Protein AF-A0A9P1ED57-F1 (afdb_monomer_lite)

Secondary structure (DSSP, 8-state):
-----HHHHHHHHHHHHHHHHHHHHHHHHHHHHHHHHH----HHHHHHHHHHTHHHHTT---GGGS---HHHHHHHHHHHHHHHHHHHHHH-HHHHHHHHHTT-----

Radius of gyration: 18.95 Å; chains: 1; bounding box: 37×32×55 Å

pLDDT: mean 79.91, std 9.97, range [40.69, 91.5]

Structure (mmCIF, N/CA/C/O backbone):
data_AF-A0A9P1ED57-F1
#
_entry.id   AF-A0A9P1ED57-F1
#
loop_
_atom_site.group_PDB
_atom_site.id
_atom_site.type_symbol
_atom_site.label_atom_id
_atom_site.label_alt_id
_atom_site.label_comp_id
_atom_site.label_asym_id
_atom_site.label_entity_id
_atom_site.label_seq_id
_atom_site.pdbx_PDB_ins_code
_atom_site.Cartn_x
_atom_site.Cartn_y
_atom_site.Cartn_z
_atom_site.occupancy
_atom_site.B_iso_or_equiv
_atom_site.auth_seq_id
_atom_site.auth_comp_id
_atom_site.auth_asym_id
_atom_site.auth_atom_id
_atom_site.pdbx_PDB_model_num
ATOM 1 N N . MET A 1 1 ? 11.043 24.912 -32.776 1.00 40.69 1 MET A N 1
ATOM 2 C CA . MET A 1 1 ? 10.529 23.700 -32.108 1.00 40.69 1 MET A CA 1
ATOM 3 C C . MET A 1 1 ? 11.580 22.620 -32.275 1.00 40.69 1 MET A C 1
ATOM 5 O O . MET A 1 1 ? 11.943 22.347 -33.411 1.00 40.69 1 MET A O 1
ATOM 9 N N . LEU A 1 2 ? 12.144 22.108 -31.180 1.00 50.97 2 LEU A N 1
ATOM 10 C CA . LEU A 1 2 ? 12.968 20.898 -31.219 1.00 50.97 2 LEU A CA 1
ATOM 11 C C . LEU A 1 2 ? 12.005 19.711 -31.333 1.00 50.97 2 LEU A C 1
ATOM 13 O O . LEU A 1 2 ? 11.195 19.520 -30.433 1.00 50.97 2 LEU A O 1
ATOM 17 N N . ASN A 1 3 ? 12.061 18.970 -32.439 1.00 61.00 3 ASN A N 1
ATOM 18 C CA . ASN A 1 3 ? 11.350 17.700 -32.573 1.00 61.00 3 ASN A CA 1
ATOM 19 C C . ASN A 1 3 ? 12.237 16.617 -31.959 1.00 61.00 3 ASN A C 1
ATOM 21 O O . ASN A 1 3 ? 13.309 16.330 -32.499 1.00 61.00 3 ASN A O 1
ATOM 25 N N . PHE A 1 4 ? 11.822 16.062 -30.825 1.00 60.34 4 PHE A N 1
ATOM 26 C CA . PHE A 1 4 ? 12.491 14.910 -30.237 1.00 60.34 4 PHE A CA 1
ATOM 27 C C . PHE A 1 4 ? 12.078 13.636 -30.995 1.00 60.34 4 PHE A C 1
ATOM 29 O O . PHE A 1 4 ? 10.957 13.562 -31.501 1.00 60.34 4 PHE A O 1
ATOM 36 N N . PRO A 1 5 ? 12.970 12.642 -31.138 1.00 74.94 5 PRO A N 1
ATOM 37 C CA . PRO A 1 5 ? 12.591 11.344 -31.686 1.00 74.94 5 PRO A CA 1
ATOM 38 C C . PRO A 1 5 ? 11.547 10.681 -30.777 1.00 74.94 5 PRO A C 1
ATOM 40 O O . PRO A 1 5 ? 11.744 10.656 -29.565 1.00 74.94 5 PRO A O 1
ATOM 43 N N . GLU A 1 6 ? 10.490 10.086 -31.338 1.00 68.12 6 GLU A N 1
ATOM 44 C CA . GLU A 1 6 ? 9.431 9.403 -30.563 1.00 68.12 6 GLU A CA 1
ATOM 45 C C . GLU A 1 6 ? 9.989 8.363 -29.572 1.00 68.12 6 GLU A C 1
ATOM 47 O O . GLU A 1 6 ? 9.474 8.212 -28.467 1.00 68.12 6 GLU A O 1
ATOM 52 N N . SER A 1 7 ? 11.089 7.685 -29.921 1.00 67.44 7 SER A N 1
ATOM 53 C CA . SER A 1 7 ? 11.769 6.741 -29.026 1.00 67.44 7 SER A CA 1
ATOM 54 C C . SER A 1 7 ? 12.341 7.411 -27.771 1.00 67.44 7 SER A C 1
ATOM 56 O O . SER A 1 7 ? 12.259 6.850 -26.687 1.00 67.44 7 SER A O 1
ATOM 58 N N . MET A 1 8 ? 12.871 8.631 -27.899 1.00 73.69 8 MET A N 1
ATOM 59 C CA . MET A 1 8 ? 13.431 9.394 -26.779 1.00 73.69 8 MET A CA 1
ATOM 60 C C . MET A 1 8 ? 12.335 9.867 -25.815 1.00 73.69 8 MET A C 1
ATOM 62 O O . MET A 1 8 ? 12.556 9.908 -24.607 1.00 73.69 8 MET A O 1
ATOM 66 N N . GLU A 1 9 ? 11.149 10.200 -26.328 1.00 74.81 9 GLU A N 1
ATOM 67 C CA . GLU A 1 9 ? 9.999 10.560 -25.490 1.00 74.81 9 GLU A CA 1
ATOM 68 C C . GLU A 1 9 ? 9.480 9.347 -24.702 1.00 74.81 9 GLU A C 1
ATOM 70 O O . GLU A 1 9 ? 9.219 9.458 -23.505 1.00 74.81 9 GLU A O 1
ATOM 75 N N . ILE A 1 10 ? 9.390 8.171 -25.336 1.00 71.44 10 ILE A N 1
ATOM 76 C CA . ILE A 1 10 ? 8.973 6.918 -24.680 1.00 71.44 10 ILE A CA 1
ATOM 77 C C . ILE A 1 10 ? 9.948 6.515 -23.564 1.00 71.44 10 ILE A C 1
ATOM 79 O O . ILE A 1 10 ? 9.507 6.135 -22.474 1.00 71.44 10 ILE A O 1
ATOM 83 N N . ASP A 1 11 ? 11.254 6.638 -23.808 1.00 81.12 11 ASP A N 1
ATOM 84 C CA . ASP A 1 11 ? 12.284 6.349 -22.806 1.00 81.12 11 ASP A CA 1
ATOM 85 C C . ASP A 1 11 ? 12.182 7.310 -21.610 1.00 81.12 11 ASP A C 1
ATOM 87 O O . ASP A 1 11 ? 12.244 6.878 -20.459 1.00 81.12 11 ASP A O 1
ATOM 91 N N . PHE A 1 12 ? 11.928 8.601 -21.858 1.00 83.06 12 PHE A N 1
ATOM 92 C CA . PHE A 1 12 ? 11.721 9.590 -20.796 1.00 83.06 12 PHE A CA 1
ATOM 93 C C . PHE A 1 12 ? 10.487 9.282 -19.935 1.00 83.06 12 PHE A C 1
ATOM 95 O O . PHE A 1 12 ? 10.575 9.298 -18.708 1.00 83.06 12 PHE A O 1
ATOM 102 N N . TYR A 1 13 ? 9.342 8.965 -20.552 1.00 81.06 13 TYR A N 1
ATOM 103 C CA . TYR A 1 13 ? 8.130 8.607 -19.806 1.00 81.06 13 TYR A CA 1
ATOM 104 C C . TYR A 1 13 ? 8.291 7.315 -19.007 1.00 81.06 13 TYR A C 1
ATOM 106 O O . TYR A 1 13 ? 7.719 7.195 -17.924 1.00 81.06 13 TYR A O 1
ATOM 114 N N . THR A 1 14 ? 9.066 6.365 -19.529 1.00 83.75 14 THR A N 1
ATOM 115 C CA . THR A 1 14 ? 9.376 5.121 -18.824 1.00 83.75 14 THR A CA 1
ATOM 116 C C . THR A 1 14 ? 10.230 5.410 -17.593 1.00 83.75 14 THR A C 1
ATOM 118 O O . THR A 1 14 ? 9.811 5.063 -16.494 1.00 83.75 14 THR A O 1
ATOM 121 N N . LEU A 1 15 ? 11.345 6.133 -17.744 1.00 85.31 15 LEU A N 1
ATOM 122 C CA . LEU A 1 15 ? 12.213 6.515 -16.622 1.00 85.31 15 L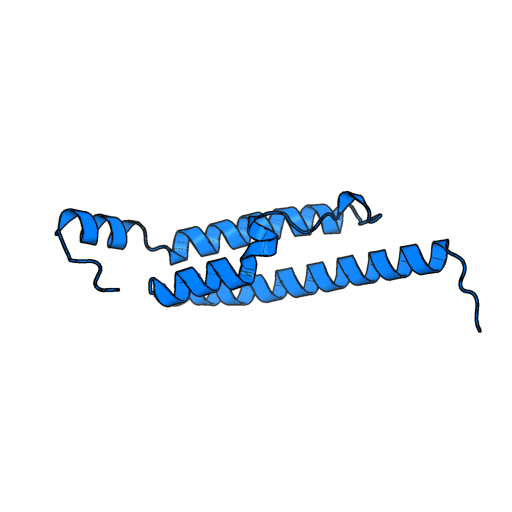EU A CA 1
ATOM 123 C C . LEU A 1 15 ? 11.458 7.307 -15.551 1.00 85.31 15 LEU A C 1
ATOM 125 O O . LEU A 1 15 ? 11.552 6.997 -14.367 1.00 85.31 15 LEU A O 1
ATOM 129 N N . TRP A 1 16 ? 10.650 8.285 -15.964 1.00 85.94 16 TRP A N 1
ATOM 130 C CA . TRP A 1 16 ? 9.831 9.060 -15.037 1.00 85.94 16 TRP A CA 1
ATOM 131 C C . TRP A 1 16 ? 8.843 8.176 -14.269 1.00 85.94 16 TRP A C 1
ATOM 133 O O . TRP A 1 16 ? 8.687 8.327 -13.060 1.00 85.94 16 TRP A O 1
ATOM 143 N N . ALA A 1 17 ? 8.193 7.224 -14.942 1.00 83.56 17 ALA A N 1
ATOM 144 C CA . ALA A 1 17 ? 7.271 6.309 -14.281 1.00 83.56 17 ALA A CA 1
ATOM 145 C C . ALA A 1 17 ? 7.973 5.396 -13.262 1.00 83.56 17 ALA A C 1
ATOM 147 O O . ALA A 1 17 ? 7.411 5.139 -12.197 1.00 83.56 17 ALA A O 1
ATOM 148 N N . GLU A 1 18 ? 9.183 4.921 -13.564 1.00 86.25 18 GLU A N 1
ATOM 149 C CA . GLU A 1 18 ? 9.983 4.102 -12.642 1.00 86.25 18 GLU A CA 1
ATOM 150 C C . GLU A 1 18 ? 10.464 4.895 -11.422 1.00 86.25 18 GLU A C 1
ATOM 152 O O . GLU A 1 18 ? 10.444 4.391 -10.295 1.00 86.25 18 GLU A O 1
ATOM 157 N N . GLU A 1 19 ? 10.843 6.155 -11.618 1.00 87.25 19 GLU A N 1
ATOM 158 C CA . GLU A 1 19 ? 11.275 7.025 -10.526 1.00 87.25 19 GLU A CA 1
ATOM 159 C C . GLU A 1 19 ? 10.105 7.392 -9.604 1.00 87.25 19 GLU A C 1
ATOM 161 O O . GLU A 1 19 ? 10.203 7.229 -8.387 1.00 87.25 19 GLU A O 1
ATOM 166 N N . ILE A 1 20 ? 8.948 7.747 -10.174 1.00 84.38 20 ILE A N 1
ATOM 167 C CA . ILE A 1 20 ? 7.714 7.985 -9.410 1.00 84.38 20 ILE A CA 1
ATOM 168 C C . ILE A 1 20 ? 7.282 6.730 -8.650 1.00 84.38 20 ILE A C 1
ATOM 170 O O . ILE A 1 20 ? 6.827 6.821 -7.509 1.00 84.38 20 ILE A O 1
ATOM 174 N N . LEU A 1 21 ? 7.407 5.548 -9.254 1.00 84.50 21 LEU A N 1
ATOM 175 C CA . LEU A 1 21 ? 7.116 4.294 -8.569 1.00 84.50 21 LEU A CA 1
ATOM 176 C C . LEU A 1 21 ? 8.028 4.099 -7.352 1.00 84.50 21 LEU A C 1
ATOM 178 O O . LEU A 1 21 ? 7.552 3.748 -6.273 1.00 84.50 21 LEU A O 1
ATOM 182 N N . THR A 1 22 ? 9.326 4.342 -7.527 1.00 85.12 22 THR A N 1
ATOM 183 C CA . THR A 1 22 ? 10.318 4.227 -6.454 1.00 85.12 22 THR A CA 1
ATOM 184 C C . THR A 1 22 ? 10.002 5.192 -5.313 1.00 85.12 22 THR A C 1
ATOM 186 O O . THR A 1 22 ? 9.980 4.783 -4.153 1.00 85.12 22 THR A O 1
ATOM 189 N N . GLU A 1 23 ? 9.670 6.446 -5.629 1.00 86.25 23 GLU A N 1
ATOM 190 C CA . GLU A 1 23 ? 9.259 7.445 -4.639 1.00 86.25 23 GLU A CA 1
ATOM 191 C C . GLU A 1 23 ? 7.992 7.017 -3.882 1.00 86.25 23 GLU A C 1
ATOM 193 O O . GLU A 1 23 ? 7.959 7.065 -2.653 1.00 86.25 23 GLU A O 1
ATOM 198 N N . ASN A 1 24 ? 6.964 6.530 -4.587 1.00 83.19 24 ASN A N 1
ATOM 199 C CA . ASN A 1 24 ? 5.731 6.051 -3.953 1.00 83.19 24 ASN A CA 1
ATOM 200 C C . ASN A 1 24 ? 5.980 4.875 -3.002 1.00 83.19 24 ASN A C 1
ATOM 202 O O . ASN A 1 24 ? 5.358 4.804 -1.941 1.00 83.19 24 ASN A O 1
ATOM 206 N N . ASN A 1 25 ? 6.892 3.971 -3.360 1.00 85.19 25 ASN A N 1
ATOM 207 C CA . ASN A 1 25 ? 7.249 2.837 -2.516 1.00 85.19 25 ASN A CA 1
ATOM 208 C C . ASN A 1 25 ? 7.949 3.296 -1.230 1.00 85.19 25 ASN A C 1
ATOM 210 O O . ASN A 1 25 ? 7.555 2.876 -0.147 1.00 85.19 25 ASN A O 1
ATOM 214 N N . LEU A 1 26 ? 8.891 4.239 -1.325 1.00 87.94 26 LEU A N 1
ATOM 215 C CA . LEU A 1 26 ? 9.529 4.840 -0.146 1.00 87.94 26 LEU A CA 1
ATOM 216 C C . LEU A 1 26 ? 8.524 5.589 0.739 1.00 87.94 26 LEU A C 1
ATOM 218 O O . LEU A 1 26 ? 8.606 5.549 1.965 1.00 87.94 26 LEU A O 1
ATOM 222 N N . ILE A 1 27 ? 7.547 6.269 0.132 1.00 88.44 27 ILE A N 1
ATOM 223 C CA . ILE A 1 27 ? 6.480 6.935 0.883 1.00 88.44 27 ILE A CA 1
ATOM 224 C C . ILE A 1 27 ? 5.614 5.914 1.624 1.00 88.44 27 ILE A C 1
ATOM 226 O O . ILE A 1 27 ? 5.168 6.236 2.718 1.00 88.44 27 ILE A O 1
ATOM 230 N N . LEU A 1 28 ? 5.380 4.714 1.075 1.00 88.56 28 LEU A N 1
ATOM 231 C CA . LEU A 1 28 ? 4.621 3.635 1.727 1.00 88.56 28 LEU A CA 1
ATOM 232 C C . LEU A 1 28 ? 5.354 3.000 2.919 1.00 88.56 28 LEU A C 1
ATOM 234 O O . LEU A 1 28 ? 4.692 2.529 3.848 1.00 88.56 28 LEU A O 1
ATOM 238 N N . ASP A 1 29 ? 6.685 3.068 2.961 1.00 87.19 29 ASP A N 1
ATOM 239 C CA . ASP A 1 29 ? 7.457 2.645 4.135 1.00 87.19 29 ASP A CA 1
ATOM 240 C C . ASP A 1 29 ? 7.134 3.499 5.373 1.00 87.19 29 ASP A C 1
ATOM 242 O O . ASP A 1 29 ? 7.105 2.995 6.495 1.00 87.19 29 ASP A O 1
ATOM 246 N N . ILE A 1 30 ? 6.823 4.787 5.192 1.00 86.81 30 ILE A N 1
ATOM 247 C CA . ILE A 1 30 ? 6.490 5.704 6.291 1.00 86.81 30 ILE A CA 1
ATOM 248 C C . ILE A 1 30 ? 5.225 5.261 7.055 1.00 86.81 30 ILE A C 1
ATOM 250 O O . ILE A 1 30 ? 5.317 5.048 8.266 1.00 86.81 30 ILE A O 1
ATOM 254 N N . PRO A 1 31 ? 4.039 5.106 6.426 1.00 83.81 31 PRO A N 1
ATOM 255 C CA . PRO A 1 31 ? 2.857 4.613 7.112 1.00 83.81 31 PRO A CA 1
ATOM 256 C C . PRO A 1 31 ? 3.050 3.182 7.612 1.00 83.81 31 PRO A C 1
ATOM 258 O O . PRO A 1 31 ? 2.529 2.875 8.680 1.00 83.81 31 PRO A O 1
ATOM 261 N N . PHE A 1 32 ? 3.819 2.330 6.920 1.00 85.00 32 PHE A N 1
ATOM 262 C CA . PHE A 1 32 ? 4.158 1.005 7.444 1.00 85.00 32 PHE A CA 1
ATOM 263 C C . PHE A 1 32 ? 4.833 1.101 8.815 1.00 85.00 32 PHE A C 1
ATOM 265 O O . PHE A 1 32 ? 4.340 0.514 9.774 1.00 85.00 32 PHE A O 1
ATOM 272 N N . LEU A 1 33 ? 5.893 1.904 8.936 1.00 84.44 33 LEU A N 1
ATOM 273 C CA . LEU A 1 33 ? 6.604 2.105 10.200 1.00 84.44 33 LEU A CA 1
ATOM 274 C C . LEU A 1 33 ? 5.714 2.756 11.267 1.00 84.44 33 LEU A C 1
ATOM 276 O O . LEU A 1 33 ? 5.677 2.291 12.404 1.00 84.44 33 LEU A O 1
ATOM 280 N N . ILE A 1 34 ? 4.948 3.789 10.898 1.00 82.31 34 ILE A N 1
ATOM 281 C CA . ILE A 1 34 ? 4.048 4.488 11.828 1.00 82.31 34 ILE A CA 1
ATOM 282 C C . ILE A 1 34 ? 3.001 3.530 12.402 1.00 82.31 34 ILE A C 1
ATOM 284 O O . ILE A 1 34 ? 2.759 3.516 13.607 1.00 82.31 34 ILE A O 1
ATOM 288 N N . PHE A 1 35 ? 2.344 2.737 11.560 1.00 77.19 35 PHE A N 1
ATOM 289 C CA . PHE A 1 35 ? 1.272 1.871 12.036 1.00 77.19 35 PHE A CA 1
ATOM 290 C C . PHE A 1 35 ? 1.792 0.614 12.725 1.00 77.19 35 PHE A C 1
ATOM 292 O O . PHE A 1 35 ? 1.154 0.165 13.676 1.00 77.19 35 PHE A O 1
ATOM 299 N N . TYR A 1 36 ? 2.966 0.122 12.330 1.00 75.50 36 TYR A N 1
ATOM 300 C CA . TYR A 1 36 ? 3.645 -0.965 13.026 1.00 75.50 36 TYR A CA 1
ATOM 301 C C . TYR A 1 36 ? 4.062 -0.575 14.455 1.00 75.50 36 TYR A C 1
ATOM 303 O O . TYR A 1 36 ? 3.860 -1.353 15.382 1.00 75.50 36 TYR A O 1
ATOM 311 N N . GLU A 1 37 ? 4.604 0.631 14.667 1.00 75.69 37 GLU A N 1
ATOM 312 C CA . GLU A 1 37 ? 5.063 1.059 16.000 1.00 75.69 37 GLU A CA 1
ATOM 313 C C . GLU A 1 37 ? 3.944 1.617 16.894 1.00 75.69 37 GLU A C 1
ATOM 315 O O . GLU A 1 37 ? 3.969 1.410 18.108 1.00 75.69 37 GLU A O 1
ATOM 320 N N . PHE A 1 38 ? 2.963 2.330 16.328 1.00 67.56 38 PHE A N 1
ATOM 321 C CA . PHE A 1 38 ? 2.003 3.117 17.117 1.00 67.56 38 PHE A CA 1
ATOM 322 C C . PHE A 1 38 ? 0.568 2.565 17.124 1.00 67.56 38 PHE A C 1
ATOM 324 O O . PHE A 1 38 ? -0.259 3.106 17.863 1.00 67.56 38 PHE A O 1
ATOM 331 N N . CYS A 1 39 ? 0.274 1.521 16.330 1.00 66.56 39 CYS A N 1
ATOM 332 C CA . CYS A 1 39 ? -0.916 0.635 16.308 1.00 66.56 39 CYS A CA 1
ATOM 333 C C . CYS A 1 39 ? -2.321 1.292 16.380 1.00 66.56 39 CYS A C 1
ATOM 335 O O . CYS A 1 39 ? -3.349 0.621 16.462 1.00 66.56 39 CYS A O 1
ATOM 337 N N . THR A 1 40 ? -2.419 2.621 16.341 1.00 71.69 40 THR A N 1
ATOM 338 C CA . THR A 1 40 ? -3.666 3.357 16.569 1.00 71.69 40 THR A CA 1
ATOM 339 C C . THR A 1 40 ? -4.085 4.078 15.297 1.00 71.69 40 THR A C 1
ATOM 341 O O . THR A 1 40 ? -3.618 5.164 14.962 1.00 71.69 40 THR A O 1
ATOM 344 N N . CYS A 1 41 ? -5.011 3.455 14.572 1.00 77.81 41 CYS A N 1
ATOM 345 C CA . CYS A 1 41 ? -5.711 4.059 13.448 1.00 77.81 41 CYS A CA 1
ATOM 346 C C . CYS A 1 41 ? -7.210 4.019 13.745 1.00 77.81 41 CYS A C 1
ATOM 348 O O . CYS A 1 41 ? -7.799 2.949 13.874 1.00 77.81 41 CYS A O 1
ATOM 350 N N . ASN A 1 42 ? -7.847 5.180 13.905 1.00 79.19 42 ASN A N 1
ATOM 351 C CA . ASN A 1 42 ? -9.304 5.216 14.031 1.00 79.19 42 ASN A CA 1
ATOM 352 C C . ASN A 1 42 ? -9.975 5.090 12.653 1.00 79.19 42 ASN A C 1
ATOM 354 O O . ASN A 1 42 ? -9.364 5.370 11.620 1.00 79.19 42 ASN A O 1
ATOM 358 N N . GLY A 1 43 ? -11.268 4.752 12.622 1.00 78.12 43 GLY A N 1
ATOM 359 C CA . GLY A 1 43 ? -11.994 4.542 11.361 1.00 78.12 43 GLY A CA 1
ATOM 360 C C . GLY A 1 43 ? -11.949 5.737 10.391 1.00 78.12 43 GLY A C 1
ATOM 361 O O . GLY A 1 43 ? -11.928 5.554 9.174 1.00 78.12 43 GLY A O 1
ATOM 362 N N . LYS A 1 44 ? -11.857 6.976 10.899 1.00 83.19 44 LYS A N 1
ATOM 363 C CA . LYS A 1 44 ? -11.718 8.183 10.064 1.00 83.19 44 LYS A CA 1
ATOM 364 C C . LYS A 1 44 ? -10.340 8.268 9.404 1.00 83.19 44 LYS A C 1
ATOM 366 O O . LYS A 1 44 ? -10.252 8.687 8.251 1.00 83.19 44 LYS A O 1
ATOM 371 N N . GLN A 1 45 ? -9.276 7.906 10.118 1.00 85.31 45 GLN A N 1
ATOM 372 C CA . GLN A 1 45 ? -7.918 7.820 9.574 1.00 85.31 45 GLN A CA 1
ATOM 373 C C . GLN A 1 45 ? -7.800 6.661 8.584 1.00 85.31 45 GLN A C 1
ATOM 375 O O . GLN A 1 45 ? -7.301 6.874 7.482 1.00 85.31 45 GLN A O 1
ATOM 380 N N . TRP A 1 46 ? -8.357 5.494 8.914 1.00 87.06 46 TRP A N 1
ATOM 381 C CA . TRP A 1 46 ? -8.358 4.326 8.032 1.00 87.06 46 TRP A CA 1
ATOM 382 C C . TRP A 1 46 ? -9.063 4.616 6.704 1.00 87.06 46 TRP A C 1
ATOM 384 O O . TRP A 1 46 ? -8.521 4.369 5.627 1.00 87.06 46 TRP A O 1
ATOM 394 N N . ARG A 1 47 ? -10.232 5.270 6.755 1.00 88.12 47 ARG A N 1
ATOM 395 C CA . ARG A 1 47 ? -10.940 5.713 5.547 1.00 88.12 47 ARG A CA 1
ATOM 396 C C . ARG A 1 47 ? -10.110 6.691 4.713 1.00 88.12 47 ARG A C 1
ATOM 398 O O . ARG A 1 47 ? -10.112 6.592 3.490 1.00 88.12 47 ARG A O 1
ATOM 405 N N .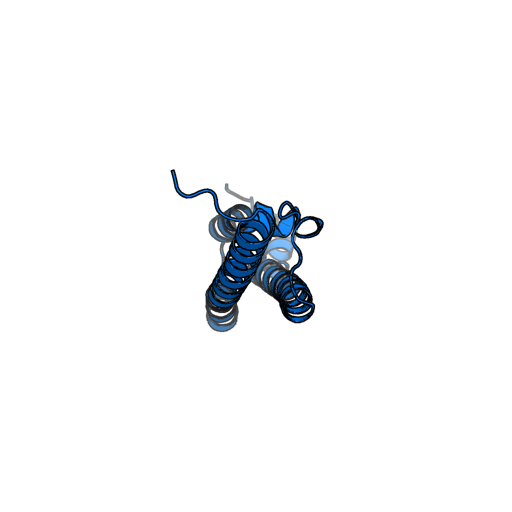 LYS A 1 48 ? -9.408 7.638 5.347 1.00 90.00 48 LYS A N 1
ATOM 406 C CA . LYS A 1 48 ? -8.503 8.554 4.630 1.00 90.00 48 LYS A CA 1
ATOM 407 C C . LYS A 1 48 ? -7.352 7.803 3.969 1.00 90.00 48 LYS A C 1
ATOM 409 O O . LYS A 1 48 ? -7.008 8.143 2.846 1.00 90.00 48 LYS A O 1
ATOM 414 N N . LEU A 1 49 ? -6.799 6.792 4.634 1.00 88.94 49 LEU A N 1
ATOM 415 C CA . LEU A 1 49 ? -5.733 5.956 4.089 1.00 88.94 49 LEU A CA 1
ATOM 416 C C . LEU A 1 49 ? -6.201 5.200 2.838 1.00 88.94 49 LEU A C 1
ATOM 418 O O . LEU A 1 49 ? -5.523 5.232 1.816 1.00 88.94 49 LEU A O 1
ATOM 422 N N . CYS A 1 50 ? -7.404 4.620 2.881 1.00 90.06 50 CYS A N 1
ATOM 423 C CA . CYS A 1 50 ? -8.017 3.974 1.718 1.00 90.06 50 CYS A CA 1
ATOM 424 C C . CYS A 1 50 ? -8.205 4.946 0.546 1.00 90.06 50 CYS A C 1
ATOM 426 O O . CYS A 1 50 ? -7.920 4.590 -0.590 1.00 90.06 50 CYS A O 1
ATOM 428 N N . LEU A 1 51 ? -8.659 6.176 0.817 1.00 91.50 51 LEU A N 1
ATOM 429 C CA . LEU A 1 51 ? -8.843 7.205 -0.213 1.00 91.50 51 LEU A CA 1
ATOM 430 C C . LEU A 1 51 ? -7.511 7.684 -0.805 1.00 91.50 51 LEU A C 1
ATOM 432 O O . LEU A 1 51 ? -7.422 7.892 -2.009 1.00 91.50 51 LEU A O 1
ATOM 436 N N . LEU A 1 52 ? -6.475 7.848 0.024 1.00 89.19 52 LEU A N 1
ATOM 437 C CA . LEU A 1 52 ? -5.147 8.274 -0.430 1.00 89.19 52 LEU A CA 1
ATOM 438 C C . LEU A 1 52 ? -4.536 7.284 -1.426 1.00 89.19 52 LEU A C 1
ATOM 440 O O . LEU A 1 52 ? -3.900 7.706 -2.387 1.00 89.19 52 LEU A O 1
ATOM 444 N N . TYR A 1 53 ? -4.760 5.987 -1.217 1.00 88.06 53 TYR A N 1
ATOM 445 C CA . TYR A 1 53 ? -4.196 4.926 -2.050 1.00 88.06 53 TYR A CA 1
ATOM 446 C C . TYR A 1 53 ? -5.223 4.238 -2.957 1.00 88.06 53 TYR A C 1
ATOM 448 O O . TYR A 1 53 ? -4.943 3.172 -3.506 1.00 88.06 53 TYR A O 1
ATOM 456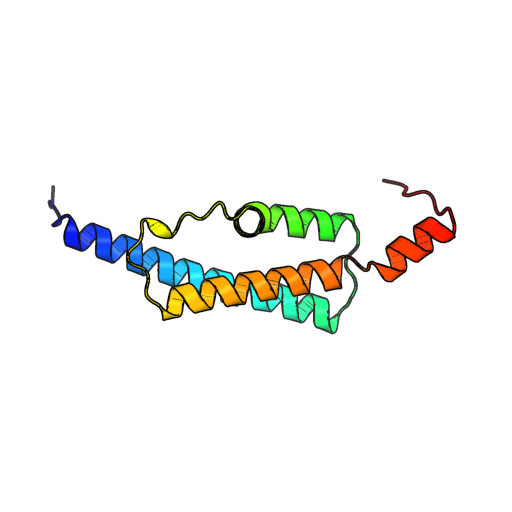 N N . GLU A 1 54 ? -6.393 4.848 -3.167 1.00 88.88 54 GLU A N 1
ATOM 457 C CA . GLU A 1 54 ? -7.494 4.275 -3.951 1.00 88.88 54 GLU A CA 1
ATOM 458 C C . GLU A 1 54 ? -7.042 3.853 -5.357 1.00 88.88 54 GLU A C 1
ATOM 460 O O . GLU A 1 54 ? -7.370 2.759 -5.808 1.00 88.88 54 GLU A O 1
ATOM 465 N N . GLY A 1 55 ? -6.213 4.661 -6.023 1.00 84.44 55 GLY A N 1
ATOM 466 C CA . GLY A 1 55 ? -5.692 4.321 -7.350 1.00 84.44 55 GLY A CA 1
ATOM 467 C C . GLY A 1 55 ? -4.818 3.059 -7.368 1.00 84.44 55 GLY A C 1
ATOM 468 O O . GLY A 1 55 ? -4.878 2.263 -8.308 1.00 84.44 55 GLY A O 1
ATOM 469 N N . ILE A 1 56 ? -4.035 2.822 -6.309 1.00 82.38 56 ILE A N 1
ATOM 470 C CA . ILE A 1 56 ? -3.221 1.604 -6.180 1.00 82.38 56 ILE A CA 1
ATOM 471 C C . ILE A 1 56 ? -4.132 0.407 -5.888 1.00 82.38 56 ILE A C 1
ATOM 473 O O . ILE A 1 56 ? -3.988 -0.638 -6.525 1.00 82.38 56 ILE A O 1
ATOM 477 N N . ILE A 1 57 ? -5.099 0.582 -4.979 1.00 82.69 57 ILE A N 1
ATOM 478 C CA . ILE A 1 57 ? -6.063 -0.449 -4.561 1.00 82.69 57 ILE A CA 1
ATOM 479 C C . ILE A 1 57 ? -6.922 -0.910 -5.744 1.00 82.69 57 ILE A C 1
ATOM 481 O O . ILE A 1 57 ? -7.087 -2.109 -5.960 1.00 82.69 57 ILE A O 1
ATOM 485 N N . LEU A 1 58 ? -7.438 0.031 -6.535 1.00 84.25 58 LEU A N 1
ATOM 486 C CA . LEU A 1 58 ? -8.269 -0.248 -7.707 1.00 84.25 58 LEU A CA 1
ATOM 487 C C . LEU A 1 58 ? -7.449 -0.647 -8.942 1.00 84.25 58 LEU A C 1
ATOM 489 O O . LEU A 1 58 ? -8.024 -0.962 -9.983 1.00 84.25 58 LEU A O 1
ATOM 493 N N . GLY A 1 59 ? -6.114 -0.633 -8.855 1.00 77.25 59 GLY A N 1
ATOM 494 C CA . GLY A 1 59 ? -5.235 -0.977 -9.970 1.00 77.25 59 GLY A CA 1
ATOM 495 C C . GLY A 1 59 ? -5.358 -0.021 -11.159 1.00 77.25 59 GLY A C 1
ATOM 496 O O . GLY A 1 59 ? -5.168 -0.440 -12.298 1.00 77.25 59 GLY A O 1
ATOM 497 N N . SER A 1 60 ? -5.672 1.256 -10.921 1.00 74.94 60 SER A N 1
ATOM 498 C CA . SER A 1 60 ? -5.910 2.243 -11.984 1.00 74.94 60 SER A CA 1
ATOM 499 C C . SER A 1 60 ? -4.646 2.622 -12.763 1.00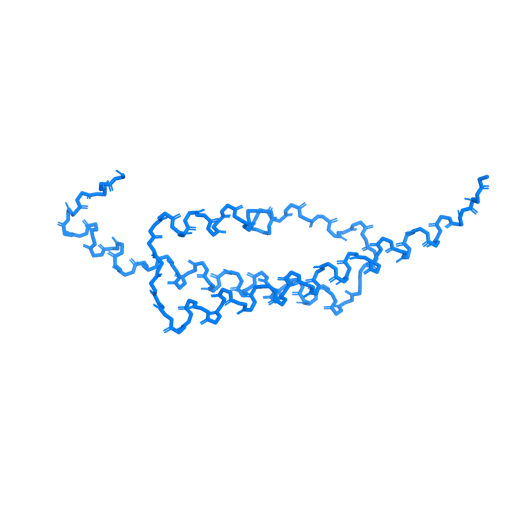 74.94 60 SER A C 1
ATOM 501 O O . SER A 1 60 ? -4.735 3.221 -13.835 1.00 74.94 60 SER A O 1
ATOM 503 N N . TYR A 1 61 ? -3.464 2.284 -12.245 1.00 71.38 61 TYR A N 1
ATOM 504 C CA . TYR A 1 61 ? -2.193 2.512 -12.925 1.00 71.38 61 TYR A CA 1
ATOM 505 C C . TYR A 1 61 ? -1.944 1.431 -13.977 1.00 71.38 61 TYR A C 1
ATOM 507 O O . TYR A 1 61 ? -1.532 0.309 -13.678 1.00 71.38 61 TYR A O 1
ATOM 515 N N . ASN A 1 62 ? -2.202 1.779 -15.237 1.00 66.12 62 ASN A N 1
ATOM 516 C CA . ASN A 1 62 ? -2.062 0.864 -16.360 1.00 66.12 62 ASN A CA 1
ATOM 517 C C . ASN A 1 62 ? -0.629 0.896 -16.917 1.00 66.12 62 ASN A C 1
ATOM 519 O O . ASN A 1 62 ? -0.364 1.436 -17.993 1.00 66.12 62 ASN A O 1
ATOM 523 N N . PHE A 1 63 ? 0.309 0.321 -16.160 1.00 67.44 63 PHE A N 1
ATOM 524 C CA . PHE A 1 63 ? 1.720 0.260 -16.549 1.00 67.44 63 PHE A CA 1
ATOM 525 C C . PHE A 1 63 ? 1.990 -0.638 -17.765 1.00 67.44 63 PHE A C 1
ATOM 527 O O . PHE A 1 63 ? 3.071 -0.573 -18.333 1.00 67.44 63 PHE A O 1
ATOM 534 N N . GLY A 1 64 ? 1.010 -1.429 -18.221 1.00 63.50 64 GLY A N 1
ATOM 535 C CA . GLY A 1 64 ? 1.153 -2.306 -19.391 1.00 63.50 64 GLY A CA 1
ATOM 536 C C . GLY A 1 64 ? 1.411 -1.576 -20.717 1.00 63.50 64 GLY A C 1
ATOM 537 O O . GLY A 1 64 ? 1.691 -2.224 -21.720 1.00 63.50 64 GLY A O 1
ATOM 538 N N . ARG A 1 65 ? 1.315 -0.238 -20.738 1.00 64.38 65 ARG A N 1
ATOM 539 C CA . ARG A 1 65 ? 1.686 0.607 -21.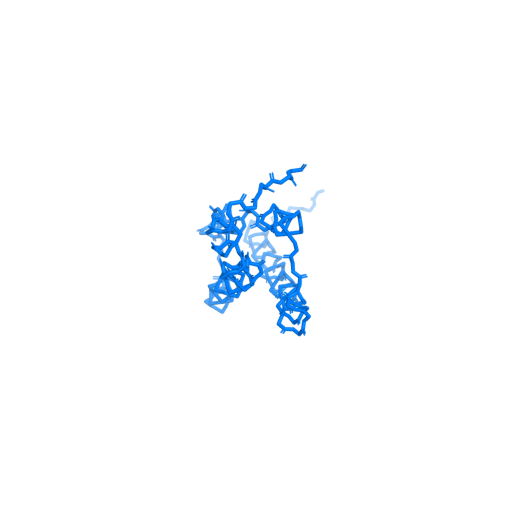886 1.00 64.38 65 ARG A CA 1
ATOM 540 C C . ARG A 1 65 ? 3.111 1.164 -21.817 1.00 64.38 65 ARG A C 1
ATOM 542 O O . ARG A 1 65 ? 3.552 1.751 -22.799 1.00 64.38 65 ARG A O 1
ATOM 549 N N . LEU A 1 66 ? 3.794 1.021 -20.684 1.00 69.19 66 LEU A N 1
ATOM 550 C CA . LEU A 1 66 ? 5.157 1.502 -20.473 1.00 69.19 66 LEU A CA 1
ATOM 551 C C . LEU A 1 66 ? 6.123 0.319 -20.555 1.00 69.19 66 LEU A C 1
ATOM 553 O O . LEU A 1 66 ? 5.816 -0.770 -20.071 1.00 69.19 66 LEU A O 1
ATOM 557 N N . ALA A 1 67 ? 7.297 0.531 -21.143 1.00 76.06 67 ALA A N 1
ATOM 558 C CA . ALA A 1 67 ? 8.352 -0.477 -21.225 1.00 76.06 67 ALA A CA 1
ATOM 559 C C . ALA A 1 67 ? 9.147 -0.556 -19.905 1.00 76.06 67 ALA A C 1
ATOM 561 O O . ALA A 1 67 ? 10.371 -0.492 -19.905 1.00 76.06 67 ALA A O 1
ATOM 562 N N . ILE A 1 68 ? 8.440 -0.645 -18.775 1.00 80.12 68 ILE A N 1
ATOM 563 C CA . ILE A 1 68 ? 9.049 -0.690 -17.441 1.00 80.12 68 ILE A CA 1
ATOM 564 C C . ILE A 1 68 ? 9.862 -1.970 -17.237 1.00 80.12 68 ILE A C 1
ATOM 566 O O . ILE A 1 68 ? 9.501 -3.051 -17.712 1.00 80.12 68 ILE A O 1
ATOM 570 N N . SER A 1 69 ? 10.958 -1.842 -16.495 1.00 83.25 69 SER A N 1
ATOM 571 C CA . SER A 1 69 ? 11.855 -2.946 -16.177 1.00 83.25 69 SER A CA 1
ATOM 572 C C . SER A 1 69 ? 11.182 -4.022 -15.316 1.00 83.25 69 SER A C 1
ATOM 574 O O . SER A 1 69 ? 10.196 -3.798 -14.605 1.00 83.25 69 SER A O 1
ATOM 576 N N . ALA A 1 70 ? 11.758 -5.226 -15.345 1.00 83.69 70 ALA A N 1
ATOM 577 C CA . ALA A 1 70 ? 11.333 -6.326 -14.481 1.00 83.69 70 ALA A CA 1
ATOM 578 C C . ALA A 1 70 ? 11.499 -5.996 -12.983 1.00 83.69 70 ALA A C 1
ATOM 580 O O . ALA A 1 70 ? 10.698 -6.437 -12.158 1.00 83.69 70 ALA A O 1
ATOM 581 N N . GLU A 1 71 ? 12.506 -5.191 -12.641 1.00 83.94 71 GLU A N 1
ATOM 582 C CA . GLU A 1 71 ? 12.757 -4.706 -11.282 1.00 83.94 71 GLU A CA 1
ATOM 583 C C . GLU A 1 71 ? 11.615 -3.796 -10.816 1.00 83.94 71 GLU A C 1
ATOM 585 O O . GLU A 1 71 ? 11.028 -4.038 -9.759 1.00 83.94 71 GLU A O 1
ATOM 590 N N . SER A 1 72 ? 11.202 -2.838 -11.652 1.00 83.50 72 SER A N 1
ATOM 591 C CA . SER A 1 72 ? 10.044 -1.972 -11.399 1.00 83.50 72 SER A CA 1
ATOM 592 C C . SER A 1 72 ? 8.737 -2.764 -11.268 1.00 83.50 72 SER A C 1
ATOM 594 O O . SER A 1 72 ? 7.942 -2.506 -10.366 1.00 83.50 72 SER A O 1
ATOM 596 N N . LEU A 1 73 ? 8.515 -3.795 -12.090 1.00 83.31 73 LEU A N 1
ATOM 597 C CA . LEU A 1 73 ? 7.350 -4.687 -11.958 1.00 83.31 73 LEU A CA 1
ATOM 598 C C . LEU A 1 73 ? 7.325 -5.451 -10.625 1.00 83.31 73 LEU A C 1
ATOM 600 O O . LEU A 1 73 ? 6.272 -5.570 -9.984 1.00 83.31 73 LEU A O 1
ATOM 604 N N . SER A 1 74 ? 8.481 -5.952 -10.187 1.00 85.69 74 SER A N 1
ATOM 605 C CA . SER A 1 74 ? 8.628 -6.573 -8.867 1.00 85.69 74 SER A CA 1
ATOM 606 C C . SER A 1 74 ? 8.349 -5.559 -7.754 1.00 85.69 74 SER A C 1
ATOM 608 O O . SER A 1 74 ? 7.620 -5.857 -6.809 1.00 85.69 74 SER A O 1
ATOM 610 N N . SER A 1 75 ? 8.857 -4.337 -7.908 1.00 84.62 75 SER A N 1
ATOM 611 C CA . SER A 1 75 ? 8.676 -3.226 -6.972 1.00 84.62 75 SER A CA 1
ATOM 612 C C . SER A 1 75 ? 7.200 -2.807 -6.835 1.00 84.62 75 SER A C 1
ATOM 614 O O . SER A 1 75 ? 6.717 -2.621 -5.720 1.00 84.62 75 SER A O 1
ATOM 616 N N . ILE A 1 76 ? 6.432 -2.767 -7.935 1.00 83.69 76 ILE A N 1
ATOM 617 C CA . ILE A 1 76 ? 4.963 -2.570 -7.913 1.00 83.69 76 ILE A CA 1
ATOM 618 C C . ILE A 1 76 ? 4.273 -3.673 -7.110 1.00 83.69 76 ILE A C 1
ATOM 620 O O . ILE A 1 76 ? 3.346 -3.426 -6.339 1.00 83.69 76 ILE A O 1
ATOM 624 N N . SER A 1 77 ? 4.671 -4.922 -7.344 1.00 85.12 77 SER A N 1
ATOM 625 C CA . SER A 1 77 ? 4.052 -6.067 -6.676 1.00 85.12 77 SER A CA 1
ATOM 626 C C . SER A 1 77 ? 4.326 -6.025 -5.174 1.00 85.12 77 SER A C 1
ATOM 628 O O . SER A 1 77 ? 3.419 -6.252 -4.375 1.00 85.12 77 SER A O 1
ATOM 630 N N . HIS A 1 78 ? 5.552 -5.661 -4.795 1.00 87.19 78 HIS A N 1
ATOM 631 C CA . HIS A 1 78 ? 5.950 -5.474 -3.408 1.00 87.19 78 HIS A CA 1
ATOM 632 C C . HIS A 1 78 ? 5.128 -4.383 -2.711 1.00 87.19 78 HIS A C 1
ATOM 634 O O . HIS A 1 78 ? 4.549 -4.643 -1.657 1.00 87.19 78 HIS A O 1
ATOM 640 N N . SER A 1 79 ? 4.991 -3.199 -3.314 1.00 86.50 79 SER A N 1
ATOM 641 C CA . SER A 1 79 ? 4.259 -2.095 -2.685 1.00 86.50 79 SER A CA 1
ATOM 642 C C . SER A 1 79 ? 2.764 -2.348 -2.549 1.00 86.50 79 SER A C 1
ATOM 644 O O . SER A 1 79 ? 2.158 -1.941 -1.559 1.00 86.50 79 SER A O 1
ATOM 646 N N . LYS A 1 80 ? 2.165 -3.108 -3.471 1.00 87.06 80 LYS A N 1
ATOM 647 C CA . LYS A 1 80 ? 0.788 -3.602 -3.314 1.00 87.06 80 LYS A CA 1
ATOM 648 C C . LYS A 1 80 ? 0.636 -4.511 -2.096 1.00 87.06 80 LYS A C 1
ATOM 650 O O . LYS A 1 80 ? -0.330 -4.366 -1.350 1.00 87.06 80 LYS A O 1
ATOM 655 N N . VAL A 1 81 ? 1.574 -5.437 -1.891 1.00 88.88 81 VAL A N 1
ATOM 656 C CA . VAL A 1 81 ? 1.571 -6.324 -0.716 1.00 88.88 81 VAL A CA 1
ATOM 657 C C . VAL A 1 81 ? 1.757 -5.512 0.563 1.00 88.88 81 VAL A C 1
ATOM 659 O O . VAL A 1 81 ? 1.019 -5.712 1.523 1.00 88.88 81 VAL A O 1
ATOM 662 N N . GLN A 1 82 ? 2.688 -4.561 0.566 1.00 89.81 82 GLN A N 1
ATOM 663 C CA . GLN A 1 82 ? 2.931 -3.699 1.718 1.00 89.81 82 GLN A CA 1
ATOM 664 C C . GLN A 1 82 ? 1.703 -2.851 2.068 1.00 89.81 82 GLN A C 1
ATOM 666 O O . GLN A 1 82 ? 1.277 -2.844 3.220 1.00 89.81 82 GLN A O 1
ATOM 671 N N . LEU A 1 83 ? 1.075 -2.205 1.083 1.00 90.62 83 LEU A N 1
ATOM 672 C CA . LEU A 1 83 ? -0.159 -1.446 1.285 1.00 90.62 83 LEU A CA 1
ATOM 673 C C . LEU A 1 83 ? -1.277 -2.326 1.859 1.00 90.62 83 LEU A C 1
ATOM 675 O O . LEU A 1 83 ? -1.991 -1.893 2.760 1.00 90.62 83 LEU A O 1
ATOM 679 N N . LEU A 1 84 ? -1.415 -3.565 1.381 1.00 89.69 84 LEU A N 1
ATOM 680 C CA . LEU A 1 84 ? -2.393 -4.507 1.923 1.00 89.69 84 LEU A CA 1
ATOM 681 C C . LEU A 1 84 ? -2.127 -4.810 3.403 1.00 89.69 84 LEU A C 1
ATOM 683 O O . LEU A 1 84 ? -3.063 -4.783 4.199 1.00 89.69 84 LEU A O 1
ATOM 687 N N . LEU A 1 85 ? -0.868 -5.054 3.779 1.00 88.06 85 LEU A N 1
ATOM 688 C CA . LEU A 1 85 ? -0.488 -5.284 5.175 1.00 88.06 85 LEU A CA 1
ATOM 689 C C . LEU A 1 85 ? -0.817 -4.073 6.050 1.00 88.06 85 LEU A C 1
ATOM 691 O O . LEU A 1 85 ? -1.427 -4.238 7.102 1.00 88.06 85 LEU A O 1
ATOM 695 N N . ILE A 1 86 ? -0.503 -2.860 5.583 1.00 88.69 86 ILE A N 1
ATOM 696 C CA . ILE A 1 86 ? -0.857 -1.623 6.288 1.00 88.69 86 ILE A CA 1
ATOM 697 C C . ILE A 1 86 ? -2.374 -1.538 6.479 1.00 88.69 86 ILE A C 1
ATOM 699 O O . ILE A 1 86 ? -2.841 -1.261 7.580 1.00 88.69 86 ILE A O 1
ATOM 703 N N . LEU A 1 87 ? -3.165 -1.766 5.428 1.00 89.50 87 LEU A N 1
ATOM 704 C CA . LEU A 1 87 ? -4.624 -1.661 5.499 1.00 89.50 87 LEU A CA 1
ATOM 705 C C . LEU A 1 87 ? -5.239 -2.689 6.453 1.00 89.50 87 LEU A C 1
ATOM 707 O O . LEU A 1 87 ? -6.191 -2.347 7.152 1.00 89.50 87 LEU A O 1
ATOM 711 N N . ILE A 1 88 ? -4.702 -3.912 6.493 1.00 86.00 88 ILE A N 1
ATOM 712 C CA . ILE A 1 88 ? -5.136 -4.968 7.419 1.00 86.00 88 ILE A CA 1
ATOM 713 C C . ILE A 1 88 ? -4.800 -4.580 8.859 1.00 86.00 88 ILE A C 1
ATOM 715 O O . ILE A 1 88 ? -5.693 -4.576 9.705 1.00 86.00 88 ILE A O 1
ATOM 719 N N . GLU A 1 89 ? -3.547 -4.207 9.119 1.00 83.69 89 GLU A N 1
ATOM 720 C CA . GLU A 1 89 ? -3.079 -3.847 10.460 1.00 83.69 89 GLU A CA 1
ATOM 721 C C . GLU A 1 89 ? -3.867 -2.653 11.010 1.00 83.69 89 GLU A C 1
ATOM 723 O O . GLU A 1 89 ? -4.376 -2.656 12.129 1.00 83.69 89 GLU A O 1
ATOM 728 N N . THR A 1 90 ? -4.068 -1.639 10.170 1.00 85.56 90 THR A N 1
ATOM 729 C CA . THR A 1 90 ? -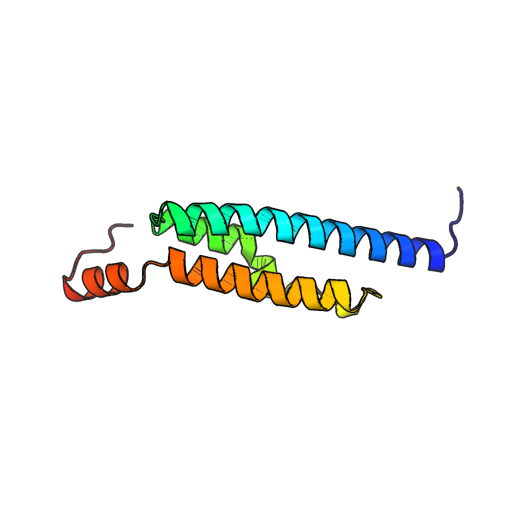4.764 -0.410 10.558 1.00 85.56 90 THR A CA 1
ATOM 730 C C . THR A 1 90 ? -6.277 -0.534 10.636 1.00 85.56 90 THR A C 1
ATOM 732 O O . THR A 1 90 ? -6.912 0.346 11.218 1.00 85.56 90 THR A O 1
ATOM 735 N N . LEU A 1 91 ? -6.878 -1.581 10.065 1.00 85.00 91 LEU A N 1
ATOM 736 C CA . LEU A 1 91 ? -8.319 -1.809 10.178 1.00 85.00 91 LEU A CA 1
ATOM 737 C C . LEU A 1 91 ? -8.715 -2.130 11.624 1.00 85.00 91 LEU A C 1
ATOM 739 O O . LEU A 1 91 ? -9.842 -1.837 12.018 1.00 85.00 91 LEU A O 1
ATOM 743 N N . ASN A 1 92 ? -7.793 -2.708 12.405 1.00 79.00 92 ASN A N 1
ATOM 744 C CA . ASN A 1 92 ? -8.032 -3.167 13.772 1.00 79.00 92 ASN A CA 1
ATOM 745 C C . ASN A 1 92 ? -9.304 -4.035 13.858 1.00 79.00 92 ASN A C 1
ATOM 747 O O . ASN A 1 92 ? -10.268 -3.730 14.568 1.00 79.00 92 ASN A O 1
ATOM 751 N N . LEU A 1 93 ? -9.319 -5.104 13.052 1.00 75.81 93 LEU A N 1
ATOM 752 C CA . LEU A 1 93 ? -10.488 -5.965 12.863 1.00 75.81 93 LEU A CA 1
ATOM 753 C C . LEU A 1 93 ? -10.982 -6.575 14.180 1.00 75.81 93 LEU A C 1
ATOM 755 O O . LEU A 1 93 ? -12.186 -6.694 14.374 1.00 75.81 93 LEU A O 1
ATOM 759 N N . GLU A 1 94 ? -10.074 -6.928 15.088 1.00 74.25 94 GLU A N 1
ATOM 760 C CA . GLU A 1 94 ? -10.419 -7.469 16.405 1.00 74.25 94 GLU A CA 1
ATOM 761 C C . GLU A 1 94 ? -11.260 -6.479 17.218 1.00 74.25 94 GLU A C 1
ATOM 763 O O . GLU A 1 94 ? -12.341 -6.826 17.689 1.00 74.25 94 GLU A O 1
ATOM 768 N N . ASN A 1 95 ? -10.827 -5.219 17.298 1.00 76.31 95 ASN A N 1
ATOM 769 C CA . ASN A 1 95 ? -11.579 -4.178 17.991 1.00 76.31 95 ASN A CA 1
ATOM 770 C C . ASN A 1 95 ? -12.924 -3.897 17.304 1.00 76.31 95 ASN A C 1
ATOM 772 O O . ASN A 1 95 ? -13.941 -3.736 17.973 1.00 76.31 95 ASN A O 1
ATOM 776 N N . LEU A 1 96 ? -12.965 -3.900 15.966 1.00 78.25 96 LEU A N 1
ATOM 777 C CA . LEU A 1 96 ? -14.226 -3.757 15.233 1.00 78.25 96 LEU A CA 1
ATOM 778 C C . LEU A 1 96 ? -15.200 -4.901 15.540 1.00 78.25 96 LEU A C 1
ATOM 780 O O . LEU A 1 96 ? -16.378 -4.643 15.774 1.00 78.25 96 LEU A O 1
ATOM 784 N N . LEU A 1 97 ? -14.727 -6.149 15.564 1.00 81.06 97 LEU A N 1
ATOM 785 C CA . LEU A 1 97 ? -15.551 -7.312 15.898 1.00 81.06 97 LEU A CA 1
ATOM 786 C C . LEU A 1 97 ? -16.038 -7.259 17.347 1.00 81.06 97 LEU A C 1
ATOM 788 O O . LEU A 1 97 ? -17.205 -7.553 17.599 1.00 81.06 97 LEU A O 1
ATOM 792 N N . GLN A 1 98 ? -15.183 -6.824 18.274 1.00 81.75 98 GLN A N 1
ATOM 793 C CA . GLN A 1 98 ? -15.556 -6.623 19.670 1.00 81.75 98 GLN A CA 1
ATOM 794 C C . GLN A 1 98 ? -16.643 -5.547 19.806 1.00 81.75 98 GLN A C 1
ATOM 796 O O . GLN A 1 98 ? -17.640 -5.765 20.485 1.00 81.75 98 GLN A O 1
ATOM 801 N N . MET A 1 99 ? -16.524 -4.427 19.085 1.00 83.44 99 MET A N 1
ATOM 802 C CA . MET A 1 99 ? -17.561 -3.390 19.058 1.00 83.44 99 MET A CA 1
ATOM 803 C C . MET A 1 99 ? -18.901 -3.902 18.515 1.00 83.44 99 MET A C 1
ATOM 805 O O . MET A 1 99 ? -19.946 -3.529 19.048 1.00 83.44 99 MET A O 1
ATOM 809 N N . VAL A 1 100 ? -18.885 -4.750 17.476 1.00 84.75 100 VAL A N 1
ATOM 810 C CA . VAL A 1 100 ? -20.104 -5.393 16.947 1.00 84.75 100 VAL A CA 1
ATOM 811 C C . VAL A 1 100 ? -20.719 -6.326 17.986 1.00 84.75 100 VAL A C 1
ATOM 813 O O . VAL A 1 100 ? -21.928 -6.274 18.198 1.00 84.75 100 VAL A O 1
ATOM 816 N N . HIS A 1 101 ? -19.901 -7.167 18.622 1.00 85.94 101 HIS A N 1
ATOM 817 C CA . HIS A 1 101 ? -20.345 -8.093 19.663 1.00 85.94 101 HIS A CA 1
ATOM 818 C C . HIS A 1 101 ? -20.975 -7.355 20.851 1.00 85.94 101 HIS A C 1
ATOM 820 O O . HIS A 1 101 ? -22.022 -7.760 21.345 1.00 85.94 101 HIS A O 1
ATOM 826 N N . ASP A 1 102 ? -20.364 -6.250 21.274 1.00 89.88 102 ASP A N 1
ATOM 827 C CA . ASP A 1 102 ? -20.793 -5.473 22.438 1.00 89.88 102 ASP A CA 1
ATOM 828 C C . ASP A 1 102 ? -21.947 -4.500 22.124 1.00 89.88 102 ASP A C 1
ATOM 830 O O . ASP A 1 102 ? -22.288 -3.656 22.953 1.00 89.88 102 ASP A O 1
ATOM 834 N N . GLU A 1 103 ? -22.532 -4.586 20.920 1.00 86.31 103 GLU A N 1
ATOM 835 C CA . GLU A 1 103 ? -23.585 -3.695 20.409 1.00 86.31 103 GLU A CA 1
ATOM 836 C C . GLU A 1 103 ? -23.235 -2.202 20.566 1.00 86.31 103 GLU A C 1
ATOM 838 O O . GLU A 1 103 ? -24.106 -1.328 20.682 1.00 86.31 103 GLU A O 1
ATOM 843 N N . ILE A 1 104 ? -21.935 -1.880 20.553 1.00 79.56 104 ILE A N 1
ATOM 844 C CA . ILE A 1 104 ? -21.471 -0.503 20.658 1.00 79.56 104 ILE A CA 1
ATOM 845 C C . ILE A 1 104 ? -21.888 0.201 19.374 1.00 79.56 104 ILE A C 1
ATOM 847 O O . ILE A 1 104 ? -21.404 -0.084 18.279 1.00 79.56 104 ILE A O 1
ATOM 851 N N . SER A 1 105 ? -22.805 1.156 19.519 1.00 65.88 105 SER A N 1
ATOM 852 C CA . SER A 1 105 ? -23.276 1.961 18.402 1.00 65.88 105 SER A CA 1
ATOM 853 C C . SER A 1 105 ? -22.084 2.626 17.711 1.00 65.88 105 SER A C 1
ATOM 855 O O . SER A 1 105 ? -21.362 3.412 18.333 1.00 65.88 105 SER A O 1
ATOM 857 N N . PHE A 1 106 ? -21.898 2.323 16.421 1.00 63.22 106 PHE A N 1
ATOM 858 C CA . PHE A 1 106 ? -20.982 3.029 15.528 1.00 63.22 106 PHE A CA 1
ATOM 859 C C . PHE A 1 106 ? -21.463 4.475 15.388 1.00 63.22 106 PHE A C 1
ATOM 861 O O . PHE A 1 106 ? -22.160 4.834 14.439 1.00 63.22 106 PHE A O 1
ATOM 868 N N . ARG A 1 107 ? -21.169 5.313 16.380 1.00 52.12 107 ARG A N 1
ATOM 869 C CA . ARG A 1 107 ? -21.448 6.743 16.301 1.00 52.12 107 ARG A CA 1
ATOM 870 C C . ARG A 1 107 ? -20.473 7.338 15.286 1.00 52.12 107 ARG A C 1
ATOM 872 O O . ARG A 1 107 ? -19.313 7.578 15.611 1.00 52.12 107 ARG A O 1
ATOM 879 N N . LEU A 1 108 ? -20.963 7.460 14.051 1.00 41.75 108 LEU A N 1
ATOM 880 C CA . LEU A 1 108 ? -20.375 8.220 12.944 1.00 41.75 108 LEU A CA 1
ATOM 881 C C . LEU A 1 108 ? -20.112 9.678 13.340 1.00 41.75 108 LEU A C 1
ATOM 883 O O . LEU A 1 108 ? -20.984 10.267 14.019 1.00 41.75 108 LEU A O 1
#

InterPro domains:
  IPR044840 Nucleoporin Nup188 [PTHR31431] (4-102)

Foldseek 3Di:
DDDDDPVVVLVVVQVVVLVVLVVVLVVLVVLLVVCVVPLDADPVNLVVLCVVCVCLVVVVPPCVVHPHDPVSVVSSVVSSVSSVVSSVSNVPVVVVVVCVVVVPPPPD

Sequence (108 aa):
MLNFPESMEIDFYTLWAEEILTENNLILDIPFLIFYEFCTCNGKQWRKLCLLYEGIILGSYNFGRLAISAESLSSISHSKVQLLLILIETLNLENLLQMVHDEISFRL

Organism: Cuscuta europaea (NCBI:txid41803)